Protein AF-A0A9D6TQ43-F1 (afdb_monomer_lite)

Foldseek 3Di:
DVVVVVVVVVVVVVVVVVVVVPFFDWDWDDDDQWIDTDRDRDDDDDDPDDDPVVVSVVVVVQVVQQVVVFPADKDKDKFAFQDKDWDWDADPVRDIDIWIKTATDDDPVVVVQDPRIDTHGPVQSVLRDHRFIKIWIWTCTPVSRIDTPDIHGDD

pLDDT: mean 75.85, std 21.31, range [33.12, 97.69]

Secondary structure (DSSP, 8-state):
-HHHHHHHHHHHHHHHHHHHTT----EEEEETTEEEEE------S----SSSHHHHHHHHHHHHHHHHT--SPPEEE--EEEEEEEEEEE-TTS-EEEEEEEEEE--HHHHTTS-SEEEE-HHHHHH--TTSBEEEEEE--TTS--EEEEEEE--

Sequence (155 aa):
MWVILRLLTAAIVGIVKFLWRRTAIEKRESSGDITWVYSQARHKNRVIATTFGVPLSSIVVVSDV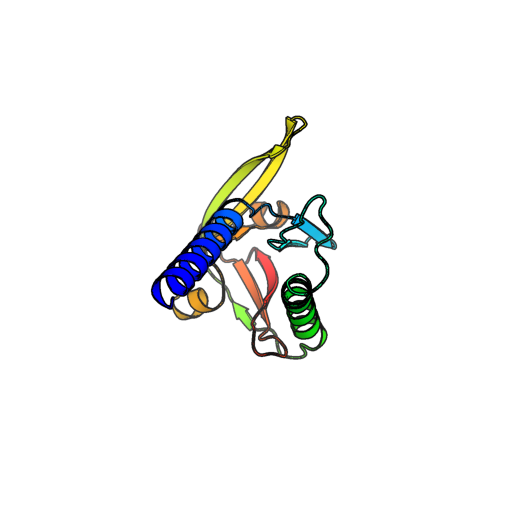NIALDRSAPEVLQPAVQDKYTTVTRGRRGRKRTHYHVHLKLTPAEADRIPAVIEVSSGIYAGAAKGGRMSVTLRPGALGIPWVEDIRPGE

Structure (mmCIF, N/CA/C/O backbone):
data_AF-A0A9D6TQ43-F1
#
_entry.id   AF-A0A9D6TQ43-F1
#
loop_
_atom_site.group_PDB
_atom_site.id
_atom_site.type_symbol
_atom_site.label_atom_id
_atom_site.label_alt_id
_atom_site.label_comp_id
_atom_site.label_asym_id
_atom_site.label_entity_id
_atom_site.label_seq_id
_atom_site.pdbx_PDB_ins_code
_atom_site.Cartn_x
_atom_site.Cartn_y
_atom_site.Cartn_z
_atom_site.occupancy
_atom_site.B_iso_or_equiv
_atom_site.auth_seq_id
_atom_site.auth_comp_id
_atom_site.auth_asym_id
_atom_site.auth_atom_id
_atom_site.pdbx_PDB_model_num
ATOM 1 N N . MET A 1 1 ? 22.736 44.946 1.821 1.00 54.56 1 MET A N 1
ATOM 2 C CA . MET A 1 1 ? 21.589 44.509 0.986 1.00 54.56 1 MET A CA 1
ATOM 3 C C . MET A 1 1 ? 21.464 42.984 0.881 1.00 54.56 1 MET A C 1
ATOM 5 O O . MET A 1 1 ? 20.378 42.457 1.068 1.00 54.56 1 MET A O 1
ATOM 9 N N . TRP A 1 2 ? 22.562 42.252 0.671 1.00 62.28 2 TRP A N 1
ATOM 10 C CA . TRP A 1 2 ? 22.541 40.794 0.462 1.00 62.28 2 TRP A CA 1
ATOM 11 C C . TRP A 1 2 ? 22.125 39.946 1.686 1.00 62.28 2 TRP A C 1
ATOM 13 O O . TRP A 1 2 ? 21.512 38.891 1.543 1.00 62.28 2 TRP A O 1
ATOM 23 N N . VAL A 1 3 ? 22.387 40.436 2.902 1.00 75.88 3 VAL A N 1
ATOM 24 C CA . VAL A 1 3 ? 21.999 39.760 4.157 1.00 75.88 3 VAL A CA 1
ATOM 25 C C . VAL A 1 3 ? 20.476 39.743 4.352 1.00 75.88 3 VAL A C 1
ATOM 27 O O . VAL A 1 3 ? 19.917 38.726 4.756 1.00 75.88 3 VAL A O 1
ATOM 30 N N . ILE A 1 4 ? 19.792 40.833 3.990 1.00 76.31 4 ILE A N 1
ATOM 31 C CA . ILE A 1 4 ? 18.327 40.950 4.094 1.00 76.31 4 ILE A CA 1
ATOM 32 C C . ILE A 1 4 ? 17.648 39.976 3.125 1.00 76.31 4 ILE A C 1
ATOM 34 O O . ILE A 1 4 ? 16.673 39.322 3.489 1.00 76.31 4 ILE A O 1
ATOM 38 N N . LEU A 1 5 ? 18.212 39.812 1.923 1.00 72.38 5 LEU A N 1
ATOM 39 C CA . LEU A 1 5 ? 17.709 38.862 0.934 1.00 72.38 5 LEU A CA 1
ATOM 40 C C . LEU A 1 5 ? 17.761 37.424 1.468 1.00 72.38 5 LEU A C 1
ATOM 42 O O . LEU A 1 5 ? 16.761 36.723 1.400 1.00 72.38 5 LEU A O 1
ATOM 46 N N . ARG A 1 6 ? 18.880 37.006 2.079 1.00 72.75 6 ARG A N 1
ATOM 47 C CA . ARG A 1 6 ? 19.023 35.654 2.654 1.00 72.75 6 ARG A CA 1
ATOM 48 C C . ARG A 1 6 ? 18.065 35.387 3.810 1.00 72.75 6 ARG A C 1
ATOM 50 O O . ARG A 1 6 ? 17.527 34.285 3.909 1.00 72.75 6 ARG A O 1
ATOM 57 N N . LEU A 1 7 ? 17.837 36.385 4.662 1.00 73.62 7 LEU A N 1
ATOM 58 C CA . LEU A 1 7 ? 16.877 36.280 5.761 1.00 73.62 7 LEU A CA 1
ATOM 59 C C . LEU A 1 7 ? 15.442 36.137 5.247 1.00 73.62 7 LEU A C 1
ATOM 61 O O . LEU A 1 7 ? 14.697 35.304 5.759 1.00 73.62 7 LEU A O 1
ATOM 65 N N . LEU A 1 8 ? 15.079 36.869 4.190 1.00 71.88 8 LEU A N 1
ATOM 66 C CA . LEU A 1 8 ? 13.782 36.715 3.531 1.00 71.88 8 LEU A CA 1
ATOM 67 C C . LEU A 1 8 ? 13.623 35.325 2.908 1.00 71.88 8 LEU A C 1
ATOM 69 O O . LEU A 1 8 ? 12.591 34.690 3.115 1.00 71.88 8 LEU A O 1
ATOM 73 N N . THR A 1 9 ? 14.641 34.801 2.220 1.00 75.50 9 THR A N 1
ATOM 74 C CA . THR A 1 9 ? 14.573 33.449 1.643 1.00 75.50 9 THR A CA 1
ATOM 75 C C . THR A 1 9 ? 14.424 32.384 2.727 1.00 75.50 9 THR A C 1
ATOM 77 O O . THR A 1 9 ? 13.583 31.495 2.603 1.00 75.50 9 THR A O 1
ATOM 80 N N . ALA A 1 10 ? 15.187 32.487 3.819 1.00 72.62 10 ALA A N 1
ATOM 81 C CA . ALA A 1 10 ? 15.101 31.555 4.941 1.00 72.62 10 ALA A CA 1
ATOM 82 C C . ALA A 1 10 ? 13.732 31.615 5.639 1.00 72.62 10 ALA A C 1
ATOM 84 O O . ALA A 1 10 ? 13.164 30.572 5.964 1.00 72.62 10 ALA A O 1
ATOM 85 N N . ALA A 1 11 ? 13.167 32.815 5.811 1.00 70.75 11 ALA A N 1
ATOM 86 C CA . ALA A 1 11 ? 11.833 32.998 6.373 1.00 70.75 11 ALA A CA 1
ATOM 87 C C . ALA A 1 11 ? 10.747 32.397 5.468 1.00 70.75 11 ALA A C 1
ATOM 89 O O . ALA A 1 11 ? 9.870 31.689 5.958 1.00 70.75 11 ALA A O 1
ATOM 90 N N . ILE A 1 12 ? 10.837 32.597 4.148 1.00 74.75 12 ILE A N 1
ATOM 91 C CA . ILE A 1 12 ? 9.908 32.005 3.175 1.00 74.75 12 ILE A CA 1
ATOM 92 C C . ILE A 1 12 ? 9.990 30.477 3.220 1.00 74.75 12 ILE A C 1
ATOM 94 O O . ILE A 1 12 ? 8.961 29.819 3.350 1.00 74.75 12 ILE A O 1
ATOM 98 N N . VAL A 1 13 ? 11.195 29.899 3.190 1.00 74.38 13 VAL A N 1
ATOM 99 C CA . VAL A 1 13 ? 11.387 28.441 3.278 1.00 74.38 13 VAL A CA 1
ATOM 100 C C . VAL A 1 13 ? 10.856 27.896 4.607 1.00 74.38 13 VAL A C 1
ATOM 102 O O . VAL A 1 13 ? 10.183 26.865 4.625 1.00 74.38 13 VAL A O 1
ATOM 105 N N . GLY A 1 14 ? 11.096 28.603 5.714 1.00 71.50 14 GLY A N 1
ATOM 106 C CA . GLY A 1 14 ? 10.578 28.251 7.035 1.00 71.50 14 GLY A CA 1
ATOM 107 C C . GLY A 1 14 ? 9.051 28.256 7.090 1.00 71.50 14 GLY A C 1
ATOM 108 O O . GLY A 1 14 ? 8.454 27.292 7.567 1.00 71.50 14 GLY A O 1
ATOM 109 N N . ILE A 1 15 ? 8.410 29.291 6.540 1.00 68.69 15 ILE A N 1
ATOM 110 C CA . ILE A 1 15 ? 6.947 29.415 6.473 1.00 68.69 15 ILE A CA 1
ATOM 111 C C . ILE A 1 15 ? 6.353 28.336 5.562 1.00 68.69 15 ILE A C 1
ATOM 113 O O . ILE A 1 15 ? 5.384 27.684 5.945 1.00 68.69 15 ILE A O 1
ATOM 117 N N . VAL A 1 16 ? 6.953 28.083 4.395 1.00 63.72 16 VAL A N 1
ATOM 118 C CA . VAL A 1 16 ? 6.519 27.023 3.471 1.00 63.72 16 VAL A CA 1
ATOM 119 C C . VAL A 1 16 ? 6.600 25.657 4.148 1.00 63.72 16 VAL A C 1
ATOM 121 O O . VAL A 1 16 ? 5.621 24.913 4.143 1.00 63.72 16 VAL A O 1
ATOM 124 N N . LYS A 1 17 ? 7.721 25.350 4.811 1.00 60.91 17 LYS A N 1
ATOM 125 C CA . LYS A 1 17 ? 7.911 24.088 5.537 1.00 60.91 17 LYS A CA 1
ATOM 126 C C . LYS A 1 17 ? 6.946 23.962 6.720 1.00 60.91 17 LYS A C 1
ATOM 128 O O . LYS A 1 17 ? 6.414 22.881 6.960 1.00 60.91 17 LYS A O 1
ATOM 133 N N . PHE A 1 18 ? 6.673 25.058 7.428 1.00 58.28 18 PHE A N 1
ATOM 134 C CA . PHE A 1 18 ? 5.711 25.109 8.532 1.00 58.28 18 PHE A CA 1
ATOM 135 C C . PHE A 1 18 ? 4.265 24.877 8.063 1.00 58.28 18 PHE A C 1
ATOM 137 O O . PHE A 1 18 ? 3.518 24.141 8.709 1.00 58.28 18 PHE A O 1
ATOM 144 N N . LEU A 1 19 ? 3.882 25.440 6.913 1.00 53.75 19 LEU A N 1
ATOM 145 C CA . LEU A 1 19 ? 2.561 25.246 6.307 1.00 53.75 19 LEU A CA 1
ATOM 146 C C . LEU A 1 19 ? 2.392 23.836 5.717 1.00 53.75 19 LEU A C 1
ATOM 148 O O . LEU A 1 19 ? 1.332 23.228 5.884 1.00 53.75 19 LEU A O 1
ATOM 152 N N . TRP A 1 20 ? 3.446 23.276 5.116 1.00 50.84 20 TRP A N 1
ATOM 153 C CA . TRP A 1 20 ? 3.488 21.874 4.680 1.00 50.84 20 TRP A CA 1
ATOM 154 C C . TRP A 1 20 ? 3.318 20.905 5.854 1.00 50.84 20 TRP A C 1
ATOM 156 O O . TRP A 1 20 ? 2.555 19.946 5.763 1.00 50.84 20 TRP A O 1
ATOM 166 N N . ARG A 1 21 ? 3.944 21.189 7.004 1.00 49.59 21 ARG A N 1
ATOM 167 C CA . ARG A 1 21 ? 3.844 20.334 8.200 1.00 49.59 21 ARG A CA 1
ATOM 168 C C . ARG A 1 21 ? 2.437 20.288 8.813 1.00 49.59 21 ARG A C 1
ATOM 170 O O . ARG A 1 21 ? 2.167 19.400 9.613 1.00 49.59 21 ARG A O 1
ATOM 177 N N . ARG A 1 22 ? 1.547 21.231 8.470 1.00 44.69 22 ARG A N 1
ATOM 178 C CA . ARG A 1 22 ? 0.189 21.343 9.037 1.00 44.69 22 ARG A CA 1
ATOM 179 C C . ARG A 1 22 ? -0.952 20.863 8.130 1.00 44.69 22 ARG A C 1
ATOM 181 O O . ARG A 1 22 ? -2.099 20.934 8.567 1.00 44.69 22 ARG A O 1
ATOM 188 N N . THR A 1 23 ? -0.698 20.406 6.900 1.00 41.69 23 THR A N 1
ATOM 189 C CA . THR A 1 23 ? -1.769 20.267 5.882 1.00 41.69 23 THR A CA 1
ATOM 190 C C . THR A 1 23 ? -1.956 18.884 5.251 1.00 41.69 23 THR A C 1
ATOM 192 O O . THR A 1 23 ? -2.748 18.756 4.318 1.00 41.69 23 THR A O 1
ATOM 195 N N . ALA A 1 24 ? -1.349 17.825 5.788 1.00 33.12 24 ALA A N 1
ATOM 196 C CA . ALA A 1 24 ? -1.671 16.463 5.361 1.00 33.12 24 ALA A CA 1
ATOM 197 C C . ALA A 1 24 ? -3.038 16.026 5.927 1.00 33.12 24 ALA A C 1
ATOM 199 O O . ALA A 1 24 ? -3.157 15.700 7.107 1.00 33.12 24 ALA A O 1
ATOM 200 N N . ILE A 1 25 ? -4.088 16.048 5.100 1.00 45.47 25 ILE A N 1
ATOM 201 C CA . ILE A 1 25 ? -5.339 15.323 5.365 1.00 45.47 25 ILE A CA 1
ATOM 202 C C . ILE A 1 25 ? -5.696 14.521 4.113 1.00 45.47 25 ILE A C 1
ATOM 204 O O . ILE A 1 25 ? -5.884 15.085 3.037 1.00 45.47 25 ILE A O 1
ATOM 208 N N . GLU A 1 26 ? -5.797 13.208 4.295 1.00 37.75 26 GLU A N 1
ATOM 209 C CA . GLU A 1 26 ? -6.038 12.180 3.280 1.00 37.75 26 GLU A CA 1
ATOM 210 C C . GLU A 1 26 ? -7.405 12.325 2.593 1.00 37.75 26 GLU A C 1
ATOM 212 O O . GLU A 1 26 ? -8.446 12.503 3.243 1.00 37.75 26 GLU A O 1
ATOM 217 N N . LYS A 1 27 ? -7.422 12.190 1.261 1.00 35.03 27 LYS A N 1
ATOM 218 C CA . LYS A 1 27 ? -8.650 12.000 0.484 1.00 35.03 27 LYS A CA 1
ATOM 219 C C . LYS A 1 27 ? -8.583 10.664 -0.255 1.00 35.03 27 LYS A C 1
ATOM 221 O O . LYS A 1 27 ? -7.590 10.342 -0.890 1.00 35.03 27 LYS A O 1
ATOM 226 N N . ARG A 1 28 ? -9.677 9.911 -0.137 1.00 39.66 28 ARG A N 1
ATOM 227 C CA . ARG A 1 28 ? -9.875 8.554 -0.658 1.00 39.66 28 ARG A CA 1
ATOM 228 C C . ARG A 1 28 ? -10.775 8.638 -1.886 1.00 39.66 28 ARG A C 1
ATOM 230 O O . ARG A 1 28 ? -11.884 9.165 -1.760 1.00 39.66 28 ARG A O 1
ATOM 237 N N . GLU A 1 29 ? -10.323 8.120 -3.019 1.00 39.12 29 GLU A N 1
ATOM 238 C CA . GLU A 1 29 ? -11.196 7.764 -4.140 1.00 39.12 29 GLU A CA 1
ATOM 239 C C . GLU A 1 29 ? -11.324 6.238 -4.168 1.00 39.12 29 GLU A C 1
ATOM 241 O O . GLU A 1 29 ? -10.344 5.505 -4.031 1.00 39.12 29 GLU A O 1
ATOM 246 N N . SER A 1 30 ? -12.569 5.770 -4.216 1.00 36.97 30 SER A N 1
ATOM 247 C CA . SER A 1 30 ? -12.937 4.357 -4.190 1.00 36.97 30 SER A CA 1
ATOM 248 C C . SER A 1 30 ? -13.514 4.035 -5.556 1.00 36.97 30 SER A C 1
ATOM 250 O O . SER A 1 30 ? -14.576 4.544 -5.910 1.00 36.97 30 SER A O 1
ATOM 252 N N . SER A 1 31 ? -12.779 3.227 -6.313 1.00 34.38 31 SER A N 1
ATOM 253 C CA . SER A 1 31 ? -13.265 2.586 -7.529 1.00 34.38 31 SER A CA 1
ATOM 254 C C . SER A 1 31 ? -13.346 1.092 -7.220 1.00 34.38 31 SER A C 1
ATOM 256 O O . SER A 1 31 ? -12.322 0.420 -7.126 1.00 34.38 31 SER A O 1
ATOM 258 N N . GLY A 1 32 ? -14.554 0.597 -6.938 1.00 56.34 32 GLY A N 1
ATOM 259 C CA . GLY A 1 32 ? -14.782 -0.793 -6.518 1.00 56.34 32 GLY A CA 1
ATOM 260 C C . GLY A 1 32 ? -14.191 -1.147 -5.142 1.00 56.34 32 GLY A C 1
ATOM 261 O O . GLY A 1 32 ? -14.204 -0.326 -4.223 1.00 56.34 32 GLY A O 1
ATOM 262 N N . ASP A 1 33 ? -13.678 -2.377 -5.014 1.00 37.34 33 ASP A N 1
ATOM 263 C CA . ASP A 1 33 ? -13.115 -2.968 -3.780 1.00 37.34 33 ASP A CA 1
ATOM 264 C C . ASP A 1 33 ? -11.724 -2.433 -3.378 1.00 37.34 33 ASP A C 1
ATOM 266 O O . ASP A 1 33 ? -11.186 -2.791 -2.324 1.00 37.34 33 ASP A O 1
ATOM 270 N N . ILE A 1 34 ? -11.143 -1.544 -4.188 1.00 41.81 34 ILE A N 1
ATOM 271 C CA . ILE A 1 34 ? -9.818 -0.963 -3.967 1.00 41.81 34 ILE A CA 1
ATOM 272 C C . ILE A 1 34 ? -9.985 0.499 -3.542 1.00 41.81 34 ILE A C 1
ATOM 274 O O . ILE A 1 34 ? -10.605 1.321 -4.222 1.00 41.81 34 ILE A O 1
ATOM 278 N N . THR A 1 35 ? -9.434 0.838 -2.376 1.00 38.97 35 THR A N 1
ATOM 279 C CA . THR A 1 35 ? -9.418 2.210 -1.860 1.00 38.97 35 THR A CA 1
ATOM 280 C C . THR A 1 35 ? -8.015 2.774 -1.913 1.00 38.97 35 THR A C 1
ATOM 282 O O . THR A 1 35 ? -7.182 2.423 -1.081 1.00 38.97 35 THR A O 1
ATOM 285 N N . TRP A 1 36 ? -7.786 3.685 -2.854 1.00 37.88 36 TRP A N 1
ATOM 286 C CA . TRP A 1 36 ? -6.546 4.439 -2.954 1.00 37.88 36 TRP A CA 1
ATOM 287 C C . TRP A 1 36 ? -6.540 5.570 -1.927 1.00 37.88 36 TRP A C 1
ATOM 289 O O . TRP A 1 36 ? -7.488 6.359 -1.840 1.00 37.88 36 TRP A O 1
ATOM 299 N N . VAL A 1 37 ? -5.470 5.659 -1.140 1.00 41.06 37 VAL A N 1
ATOM 300 C CA . VAL A 1 37 ? -5.215 6.788 -0.240 1.00 41.06 37 VAL A CA 1
ATOM 301 C C . VAL A 1 37 ? -4.128 7.641 -0.878 1.00 41.06 37 VAL A C 1
ATOM 303 O O . VAL A 1 37 ? -2.941 7.398 -0.692 1.00 41.06 37 VAL A O 1
ATOM 306 N N . TYR A 1 38 ? -4.536 8.653 -1.641 1.00 43.84 38 TYR A N 1
ATOM 307 C CA . TYR A 1 38 ? -3.619 9.694 -2.093 1.00 43.84 38 TYR A CA 1
ATOM 308 C C . TYR A 1 38 ? -3.660 10.869 -1.106 1.00 43.84 38 TYR A C 1
ATOM 310 O O . TYR A 1 38 ? -4.713 11.411 -0.752 1.00 43.84 38 TYR A O 1
ATOM 318 N N . SER A 1 39 ? -2.483 11.301 -0.661 1.00 34.31 39 SER A N 1
A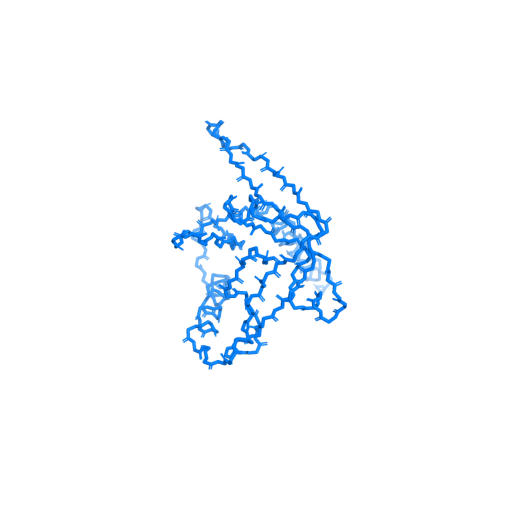TOM 319 C CA . SER A 1 39 ? -2.296 12.536 0.100 1.00 34.31 39 SER A CA 1
ATOM 320 C C . SER A 1 39 ? -2.466 13.741 -0.842 1.00 34.31 39 SER A C 1
ATOM 322 O O . SER A 1 39 ? -1.492 14.241 -1.403 1.00 34.31 39 SER A O 1
ATOM 324 N N . GLN A 1 40 ? -3.700 14.217 -1.043 1.00 42.28 40 GLN A N 1
ATOM 325 C CA . GLN A 1 40 ? -3.969 15.445 -1.804 1.00 42.28 40 GLN A CA 1
ATOM 326 C C . GLN A 1 40 ? -4.283 16.641 -0.892 1.00 42.28 40 GLN A C 1
ATOM 328 O O . GLN A 1 40 ? -5.324 16.700 -0.232 1.00 42.28 40 GLN A O 1
ATOM 333 N N . ALA A 1 41 ? -3.419 17.658 -0.929 1.00 35.31 41 ALA A N 1
ATOM 334 C CA . ALA A 1 41 ? -3.639 18.943 -0.276 1.00 35.31 41 ALA A CA 1
ATOM 335 C C . ALA A 1 41 ? -4.735 19.747 -1.004 1.00 35.31 41 ALA A C 1
ATOM 337 O O . ALA A 1 41 ? -4.471 20.447 -1.981 1.00 35.31 41 ALA A O 1
ATOM 338 N N . ARG A 1 42 ? -5.990 19.691 -0.532 1.00 38.59 42 ARG A N 1
ATOM 339 C CA . ARG A 1 42 ? -7.026 20.635 -0.991 1.00 38.59 42 ARG A CA 1
ATOM 340 C C . ARG A 1 42 ? -7.014 21.908 -0.150 1.00 38.59 42 ARG A C 1
ATOM 342 O O . ARG A 1 42 ? -7.517 21.939 0.973 1.00 38.59 42 ARG A O 1
ATOM 349 N N . HIS A 1 43 ? -6.519 22.984 -0.754 1.00 39.16 43 HIS A N 1
ATOM 350 C CA . HIS A 1 43 ? -6.711 24.3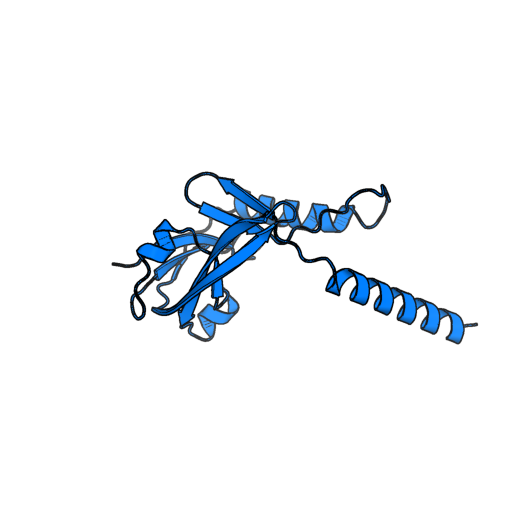52 -0.288 1.00 39.16 43 HIS A CA 1
ATOM 351 C C . HIS A 1 43 ? -8.209 24.693 -0.248 1.00 39.16 43 HIS A C 1
ATOM 353 O O . HIS A 1 43 ? -8.877 24.775 -1.278 1.00 39.16 43 HIS A O 1
ATOM 359 N N . LYS A 1 44 ? -8.753 24.907 0.955 1.00 40.59 44 LYS A N 1
ATOM 360 C CA . LYS A 1 44 ? -10.055 25.556 1.132 1.00 40.59 44 LYS A CA 1
ATOM 361 C C . LYS A 1 44 ? -9.850 27.065 0.985 1.00 40.59 44 LYS A C 1
ATOM 363 O O . LYS A 1 44 ? -9.281 27.697 1.865 1.00 40.59 44 LYS A O 1
ATOM 368 N N . ASN A 1 45 ? -10.341 27.597 -0.129 1.00 40.25 45 ASN A N 1
ATOM 369 C CA . ASN A 1 45 ? -10.626 29.009 -0.382 1.00 40.25 45 ASN A CA 1
ATOM 370 C C . ASN A 1 45 ? -9.443 29.982 -0.255 1.00 40.25 45 ASN A C 1
ATOM 372 O O . ASN A 1 45 ? -9.380 30.793 0.664 1.00 40.25 45 ASN A O 1
ATOM 376 N N . ARG A 1 46 ? -8.568 29.975 -1.263 1.00 40.09 46 ARG A N 1
ATOM 377 C CA . ARG A 1 46 ? -8.001 31.205 -1.838 1.00 40.09 46 ARG A CA 1
ATOM 378 C C . ARG A 1 46 ? -7.430 30.876 -3.212 1.00 40.09 46 ARG A C 1
ATOM 380 O O . ARG A 1 46 ? -6.473 30.117 -3.321 1.00 40.09 46 ARG A O 1
ATOM 387 N N . VAL A 1 47 ? -8.055 31.420 -4.253 1.00 44.47 47 VAL A N 1
ATOM 388 C CA . VAL A 1 47 ? -7.491 31.450 -5.602 1.00 44.47 47 VAL A CA 1
ATOM 389 C C . VAL A 1 47 ? -6.231 32.307 -5.526 1.00 44.47 47 VAL A C 1
ATOM 391 O O . VAL A 1 47 ? -6.302 33.529 -5.499 1.00 44.47 47 VAL A O 1
ATOM 394 N N . ILE A 1 48 ? -5.083 31.646 -5.431 1.00 42.12 48 ILE A N 1
ATOM 395 C CA . ILE A 1 48 ? -3.816 32.162 -5.941 1.00 42.12 48 ILE A CA 1
ATOM 396 C C . ILE A 1 48 ? -3.492 31.264 -7.137 1.00 42.12 48 ILE A C 1
ATOM 398 O O . ILE A 1 48 ? -2.652 30.369 -7.075 1.00 42.12 48 ILE A O 1
ATOM 402 N N . ALA A 1 49 ? -4.217 31.482 -8.237 1.00 49.84 49 ALA A N 1
ATOM 403 C CA . ALA A 1 49 ? -3.582 31.377 -9.545 1.00 49.84 49 ALA A CA 1
ATOM 404 C C . ALA A 1 49 ? -2.385 32.350 -9.470 1.00 49.84 49 ALA A C 1
ATOM 406 O O . ALA A 1 49 ? -2.536 33.470 -8.993 1.00 49.84 49 ALA A O 1
ATOM 407 N N . THR A 1 50 ? -1.136 32.006 -9.785 1.00 47.59 50 THR A N 1
ATOM 408 C CA . THR A 1 50 ? -0.736 31.660 -11.153 1.00 47.59 50 THR A CA 1
ATOM 409 C C . THR A 1 50 ? 0.685 31.052 -11.210 1.00 47.59 50 THR A C 1
ATOM 411 O O . THR A 1 50 ? 1.375 31.204 -12.209 1.00 47.59 50 THR A O 1
ATOM 414 N N . THR A 1 51 ? 1.197 30.386 -10.161 1.00 49.78 51 THR A N 1
ATOM 415 C CA . THR A 1 51 ? 2.582 29.832 -10.234 1.00 49.78 51 THR A CA 1
ATOM 416 C C . THR A 1 51 ? 2.800 28.518 -9.478 1.00 49.78 51 THR A C 1
ATOM 418 O O . THR A 1 51 ? 3.522 27.656 -9.962 1.00 49.78 51 THR A O 1
ATOM 421 N N . PHE A 1 52 ? 2.124 28.292 -8.345 1.00 43.75 52 PHE A N 1
ATOM 422 C CA . PHE A 1 52 ? 2.300 27.069 -7.536 1.00 43.75 52 PHE A CA 1
ATOM 423 C C . PHE A 1 52 ? 1.203 26.006 -7.714 1.00 43.75 52 PHE A C 1
ATOM 425 O O . PHE A 1 52 ? 1.353 24.891 -7.223 1.00 43.75 52 PHE A O 1
ATOM 432 N N . GLY A 1 53 ? 0.114 26.314 -8.429 1.00 43.09 53 GLY A N 1
ATOM 433 C CA . GLY A 1 53 ? -0.931 25.328 -8.743 1.00 43.09 53 GLY A CA 1
ATOM 434 C C . GLY A 1 53 ? -0.491 24.305 -9.794 1.00 43.09 53 GLY A C 1
ATOM 435 O O . GLY A 1 53 ? -0.834 23.132 -9.688 1.00 43.09 53 GLY A O 1
ATOM 436 N N . VAL A 1 54 ? 0.333 24.747 -10.750 1.00 50.94 54 VAL A N 1
ATOM 437 C CA . VAL A 1 54 ? 0.847 23.927 -11.855 1.00 50.94 54 VAL A CA 1
ATOM 438 C C . VAL A 1 54 ? 1.619 22.696 -11.359 1.00 50.94 54 VAL A C 1
ATOM 440 O O . VAL A 1 54 ? 1.214 21.599 -11.730 1.00 50.94 54 VAL A O 1
ATOM 443 N N . PRO A 1 55 ? 2.636 22.794 -10.473 1.00 53.09 55 PRO A N 1
ATOM 444 C CA . PRO A 1 55 ? 3.413 21.617 -10.072 1.00 53.09 55 PRO A CA 1
ATOM 445 C C . PRO A 1 55 ? 2.593 20.546 -9.337 1.00 53.09 55 PRO A C 1
ATOM 447 O O . PRO A 1 55 ? 2.873 19.360 -9.490 1.00 53.09 55 PRO A O 1
ATOM 450 N N . LEU A 1 56 ? 1.559 20.925 -8.577 1.00 49.31 56 LEU A N 1
ATOM 451 C CA . LEU A 1 56 ? 0.704 19.952 -7.884 1.00 49.31 56 LEU A CA 1
ATOM 452 C C . LEU A 1 56 ? -0.255 19.238 -8.840 1.00 49.31 56 LEU A C 1
ATOM 454 O O . LEU A 1 56 ? -0.447 18.031 -8.704 1.00 49.31 56 LEU A O 1
ATOM 458 N N . SER A 1 57 ? -0.819 19.944 -9.828 1.00 55.25 57 SER A N 1
ATOM 459 C CA . SER A 1 57 ? -1.541 19.271 -10.915 1.00 55.25 57 SER A CA 1
ATOM 460 C C . SER A 1 57 ? -0.612 18.373 -11.732 1.00 55.25 57 SER A C 1
ATOM 462 O O . SER A 1 57 ? -1.026 17.285 -12.119 1.00 55.25 57 SER A O 1
ATOM 464 N N . SER A 1 58 ? 0.651 18.768 -11.928 1.00 58.50 58 SER A N 1
ATOM 465 C CA . SER A 1 58 ? 1.616 17.971 -12.686 1.00 58.50 58 SER A CA 1
ATOM 466 C C . SER A 1 58 ? 1.881 16.608 -12.052 1.00 58.50 58 SER A C 1
ATOM 468 O O . SER A 1 58 ? 1.959 15.636 -12.784 1.00 58.50 58 SER A O 1
ATOM 470 N N . ILE A 1 59 ? 1.985 16.495 -10.721 1.00 61.41 59 ILE A N 1
ATOM 471 C CA . ILE A 1 59 ? 2.265 15.201 -10.064 1.00 61.41 59 ILE A CA 1
ATOM 472 C C . ILE A 1 59 ? 1.130 14.196 -10.295 1.00 61.41 59 ILE A C 1
ATOM 474 O O . ILE A 1 59 ? 1.393 13.031 -10.583 1.00 61.41 59 ILE A O 1
ATOM 478 N N . VAL A 1 60 ? -0.125 14.646 -10.203 1.00 66.31 60 VAL A N 1
ATOM 479 C CA . VAL A 1 60 ? -1.296 13.788 -10.450 1.00 66.31 60 VAL A CA 1
ATOM 480 C C . VAL A 1 60 ? -1.319 13.350 -11.909 1.00 66.31 60 VAL A C 1
ATOM 482 O O . VAL A 1 60 ? -1.406 12.163 -12.185 1.00 66.31 60 VAL A O 1
ATOM 485 N N . VAL A 1 61 ? -1.116 14.292 -12.8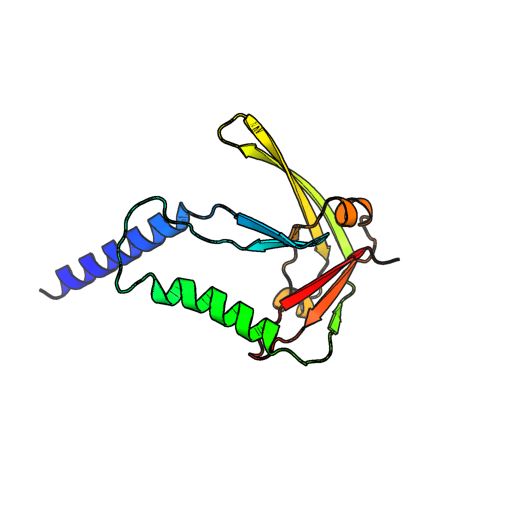34 1.00 73.88 61 VAL A N 1
ATOM 486 C CA . VAL A 1 61 ? -1.057 13.992 -14.269 1.00 73.88 61 VAL A CA 1
ATOM 487 C C . VAL A 1 61 ? 0.094 13.038 -14.592 1.00 73.88 61 VAL A C 1
ATOM 489 O O . VAL A 1 61 ? -0.084 12.129 -15.389 1.00 73.88 61 VAL A O 1
ATOM 492 N N . VAL A 1 62 ? 1.262 13.192 -13.963 1.00 75.56 62 VAL A N 1
ATOM 493 C CA . VAL A 1 62 ? 2.406 12.289 -14.155 1.00 75.56 62 VAL A CA 1
ATOM 494 C C . VAL A 1 62 ? 2.087 10.888 -13.645 1.00 75.56 62 VAL A C 1
ATOM 496 O O . VAL A 1 62 ? 2.404 9.930 -14.339 1.00 75.56 62 VAL A O 1
ATOM 499 N N . SER A 1 63 ? 1.437 10.750 -12.485 1.00 74.50 63 SER A N 1
ATOM 500 C CA . SER A 1 63 ? 0.996 9.445 -11.977 1.00 74.50 63 SER A CA 1
ATOM 501 C C . SER A 1 63 ? -0.029 8.799 -12.909 1.00 74.50 63 SER A C 1
ATOM 503 O O . SER A 1 63 ? 0.110 7.629 -13.252 1.00 74.50 63 SER A O 1
ATOM 505 N N . ASP A 1 64 ? -1.022 9.561 -13.363 1.00 79.06 64 ASP A N 1
ATOM 506 C CA . ASP A 1 64 ? -2.073 9.057 -14.248 1.00 79.06 64 ASP A CA 1
ATOM 507 C C . ASP A 1 64 ? -1.503 8.648 -15.607 1.00 79.06 64 ASP A C 1
ATOM 509 O O . ASP A 1 64 ? -1.834 7.584 -16.118 1.00 79.06 64 ASP A O 1
ATOM 513 N N . VAL A 1 65 ? -0.597 9.447 -16.177 1.00 80.50 65 VAL A N 1
ATOM 514 C CA . VAL A 1 65 ? 0.112 9.118 -17.422 1.00 80.50 65 VAL A CA 1
ATOM 515 C C . VAL A 1 65 ? 1.013 7.901 -17.226 1.00 80.50 65 VAL A C 1
ATOM 517 O O . VAL A 1 65 ? 1.035 7.022 -18.085 1.00 80.50 65 VAL A O 1
ATOM 520 N N . ASN A 1 66 ? 1.728 7.825 -16.099 1.00 83.62 66 ASN A N 1
ATOM 521 C CA . ASN A 1 66 ? 2.584 6.691 -15.764 1.00 83.62 66 ASN A CA 1
ATOM 522 C C . ASN A 1 66 ? 1.790 5.385 -15.733 1.00 83.62 66 ASN A C 1
ATOM 524 O O . ASN A 1 66 ? 2.265 4.403 -16.285 1.00 83.62 66 ASN A O 1
ATOM 528 N N . ILE A 1 67 ? 0.592 5.402 -15.139 1.00 83.25 67 ILE A N 1
ATOM 529 C CA . ILE A 1 67 ? -0.316 4.251 -15.053 1.00 83.25 67 ILE A CA 1
ATOM 530 C C . ILE A 1 67 ? -0.966 3.965 -16.413 1.00 83.25 67 ILE A C 1
ATOM 532 O O . ILE A 1 67 ? -0.962 2.830 -16.878 1.00 83.25 67 ILE A O 1
ATOM 536 N N . ALA A 1 68 ? -1.505 4.986 -17.083 1.00 85.25 68 ALA A N 1
ATOM 537 C CA . ALA A 1 68 ? -2.266 4.827 -18.323 1.00 85.25 68 ALA A CA 1
ATOM 538 C C . ALA A 1 68 ? -1.411 4.336 -19.500 1.00 85.25 68 ALA A C 1
ATOM 540 O O . ALA A 1 68 ? -1.915 3.650 -20.391 1.00 85.25 68 ALA A O 1
ATOM 541 N N . LEU A 1 69 ? -0.125 4.693 -19.524 1.00 90.31 69 LEU A N 1
ATOM 542 C CA . LEU A 1 69 ? 0.815 4.249 -20.554 1.00 90.31 69 LEU A CA 1
ATOM 543 C C . LEU A 1 69 ? 1.533 2.945 -20.190 1.00 90.31 69 LEU A C 1
ATOM 545 O O . LEU A 1 69 ? 2.283 2.420 -21.016 1.00 90.31 69 LEU A O 1
ATOM 549 N N . ASP A 1 70 ? 1.327 2.415 -18.984 1.00 88.31 70 ASP A N 1
ATOM 550 C CA . ASP A 1 70 ? 2.041 1.238 -18.514 1.00 88.31 70 ASP A CA 1
ATOM 551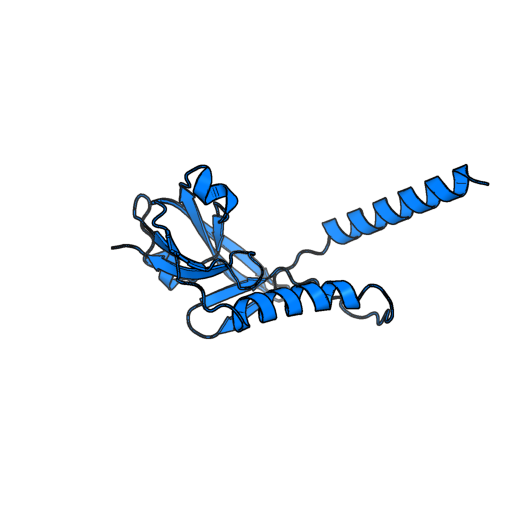 C C . ASP A 1 70 ? 1.539 -0.048 -19.184 1.00 88.31 70 ASP A C 1
ATOM 553 O O . ASP A 1 70 ? 0.434 -0.535 -18.934 1.00 88.31 70 ASP A O 1
ATOM 557 N N . ARG A 1 71 ? 2.393 -0.632 -20.028 1.00 91.75 71 ARG A N 1
ATOM 558 C CA . ARG A 1 71 ? 2.180 -1.942 -20.668 1.00 91.75 71 ARG A CA 1
ATOM 559 C C . ARG A 1 71 ? 3.185 -2.992 -20.200 1.00 91.75 71 ARG A C 1
ATOM 561 O O . ARG A 1 71 ? 3.302 -4.043 -20.827 1.00 91.75 71 ARG A O 1
ATOM 568 N N . SER A 1 72 ? 3.954 -2.683 -19.160 1.00 91.31 72 SER A N 1
ATOM 569 C CA . SER A 1 72 ? 4.966 -3.591 -18.638 1.00 91.31 72 SER A CA 1
ATOM 570 C C . SER A 1 72 ? 4.327 -4.802 -17.955 1.00 91.31 72 SER A C 1
ATOM 572 O O . SER A 1 72 ? 3.164 -4.774 -17.541 1.00 91.31 72 SER A O 1
ATOM 574 N N . ALA A 1 73 ? 5.083 -5.898 -17.893 1.00 94.06 73 ALA A N 1
ATOM 575 C CA . ALA A 1 73 ? 4.634 -7.105 -17.217 1.00 94.06 73 ALA A CA 1
ATOM 576 C C . ALA A 1 73 ? 4.562 -6.856 -15.698 1.00 94.06 73 ALA A C 1
ATOM 578 O O . ALA A 1 73 ? 5.506 -6.285 -15.143 1.00 94.06 73 ALA A O 1
ATOM 579 N N . PRO A 1 74 ? 3.478 -7.282 -15.024 1.00 94.06 74 PRO A N 1
ATOM 580 C CA . PRO A 1 74 ? 3.363 -7.138 -13.583 1.00 94.06 74 PRO A CA 1
ATOM 581 C C . PRO A 1 74 ? 4.351 -8.057 -12.856 1.00 94.06 74 PRO A C 1
ATOM 583 O O . PRO A 1 74 ? 4.552 -9.213 -13.232 1.00 94.06 74 PRO A O 1
ATOM 586 N N . GLU A 1 75 ? 4.938 -7.541 -11.784 1.00 93.44 75 GLU A N 1
ATOM 587 C CA . GLU A 1 75 ? 5.783 -8.271 -10.846 1.00 93.44 75 GLU A CA 1
ATOM 588 C C . GLU A 1 75 ? 4.961 -8.588 -9.595 1.00 93.44 75 GLU A C 1
ATOM 590 O O . GLU A 1 75 ? 4.365 -7.700 -8.990 1.00 93.44 75 GLU A O 1
ATOM 595 N N . VAL A 1 76 ? 4.918 -9.856 -9.188 1.00 94.94 76 VAL A N 1
ATOM 596 C CA . VAL A 1 76 ? 4.179 -10.272 -7.992 1.00 94.94 76 VAL A CA 1
ATOM 597 C C . VAL A 1 76 ? 5.155 -10.486 -6.846 1.00 94.94 76 VAL A C 1
ATOM 599 O O . VAL A 1 76 ? 5.982 -11.395 -6.886 1.00 94.94 76 VAL A O 1
ATOM 602 N N . LEU A 1 77 ? 5.027 -9.670 -5.803 1.00 94.06 77 LEU A N 1
ATOM 603 C CA . LEU A 1 77 ? 5.729 -9.847 -4.539 1.00 94.06 77 LEU A CA 1
ATOM 604 C C . LEU A 1 77 ? 4.847 -10.605 -3.549 1.00 94.06 77 LEU A C 1
ATOM 606 O O . LEU A 1 77 ? 3.625 -10.444 -3.539 1.00 94.06 77 LEU A O 1
ATOM 610 N N . GLN A 1 78 ? 5.473 -11.404 -2.684 1.00 96.19 78 GLN A N 1
ATOM 611 C CA . GLN A 1 78 ? 4.771 -12.174 -1.652 1.00 96.19 78 GLN A CA 1
ATOM 612 C C . GLN A 1 78 ? 5.297 -11.899 -0.235 1.00 96.19 78 GLN A C 1
ATOM 614 O O . GLN A 1 78 ? 5.753 -12.828 0.446 1.00 96.19 78 GLN A O 1
ATOM 619 N N . PRO A 1 79 ? 5.266 -10.638 0.237 1.00 96.31 79 PRO A N 1
ATOM 620 C CA . PRO A 1 79 ? 5.741 -10.312 1.571 1.00 96.31 79 PRO A CA 1
ATOM 621 C C . PRO A 1 79 ? 4.894 -10.993 2.652 1.00 96.31 79 PRO A C 1
ATOM 623 O O . PRO A 1 79 ? 3.678 -11.167 2.526 1.00 96.31 79 PRO A O 1
ATOM 626 N N . ALA A 1 80 ? 5.546 -11.356 3.755 1.00 96.94 80 ALA A N 1
ATOM 627 C CA . ALA A 1 80 ? 4.856 -11.901 4.917 1.00 96.94 80 ALA A CA 1
ATOM 628 C C . ALA A 1 80 ? 4.197 -10.777 5.727 1.00 96.94 80 ALA A C 1
ATOM 630 O O . ALA A 1 80 ? 4.769 -9.703 5.905 1.00 96.94 80 ALA A O 1
ATOM 631 N N . VAL A 1 81 ? 3.020 -11.030 6.285 1.00 97.31 81 VAL A N 1
ATOM 632 C CA . VAL A 1 81 ? 2.342 -10.103 7.191 1.00 97.31 81 VAL A CA 1
ATOM 633 C C . VAL A 1 81 ? 3.026 -10.158 8.551 1.00 97.31 81 VAL A C 1
ATOM 635 O O . VAL A 1 81 ? 2.918 -11.145 9.278 1.00 97.31 81 VAL A O 1
ATOM 638 N N . GLN A 1 82 ? 3.719 -9.089 8.925 1.00 97.50 82 GLN A N 1
ATOM 639 C CA . GLN A 1 82 ? 4.325 -8.961 10.245 1.00 97.50 82 GLN A CA 1
ATOM 640 C C . GLN A 1 82 ? 3.275 -8.670 11.315 1.00 97.50 82 GLN A C 1
ATOM 642 O O . GLN A 1 82 ? 3.311 -9.263 12.392 1.00 97.50 82 GLN A O 1
ATOM 647 N N . ASP A 1 83 ? 2.364 -7.736 11.042 1.00 97.69 83 ASP A N 1
ATOM 648 C CA . ASP A 1 83 ? 1.321 -7.336 11.981 1.00 97.69 83 ASP A CA 1
ATOM 649 C C . ASP A 1 83 ? 0.149 -6.659 11.268 1.00 97.69 83 ASP A C 1
ATOM 651 O O . ASP A 1 83 ? 0.253 -6.300 10.096 1.00 97.69 83 ASP A O 1
ATOM 655 N N . LYS A 1 84 ? -0.969 -6.453 11.966 1.00 97.12 84 LYS A N 1
ATOM 656 C CA . LYS A 1 84 ? -2.089 -5.670 11.432 1.00 97.12 84 LYS A CA 1
ATOM 657 C C . LYS A 1 84 ? -2.806 -4.914 12.542 1.00 97.12 84 LYS A C 1
ATOM 659 O O . LYS A 1 84 ? -3.020 -5.450 13.623 1.00 97.12 84 LYS A O 1
ATOM 664 N N . TYR A 1 85 ? -3.222 -3.681 12.275 1.00 97.31 85 TYR A N 1
ATOM 665 C CA . TYR A 1 85 ? -3.905 -2.838 13.257 1.00 97.31 85 TYR A CA 1
ATOM 666 C C . TYR A 1 85 ? -4.969 -1.961 12.602 1.00 97.31 85 TYR A C 1
ATOM 668 O O . TYR A 1 85 ? -4.991 -1.775 11.386 1.00 97.31 85 TYR A O 1
ATOM 676 N N . THR A 1 86 ? -5.873 -1.425 13.418 1.00 97.19 86 THR A N 1
ATOM 677 C CA . THR A 1 86 ? -6.916 -0.509 12.957 1.00 97.19 86 THR A CA 1
ATOM 678 C C . THR A 1 86 ? -6.784 0.843 13.627 1.00 97.19 86 THR A C 1
ATOM 680 O O . THR A 1 86 ? -6.635 0.911 14.847 1.00 97.19 86 THR A O 1
ATOM 683 N N . THR A 1 87 ? -6.937 1.911 12.855 1.00 96.06 87 THR A N 1
ATOM 684 C CA . THR A 1 87 ? -6.965 3.281 13.371 1.00 96.06 87 THR A CA 1
ATOM 685 C C . THR A 1 87 ? -8.373 3.838 13.225 1.00 96.06 87 THR A C 1
ATOM 687 O O . THR A 1 87 ? -8.961 3.768 12.150 1.00 96.06 87 THR A O 1
ATOM 690 N N . VAL A 1 88 ? -8.937 4.415 14.288 1.00 94.12 88 VAL A N 1
ATOM 691 C CA . VAL A 1 88 ? -10.256 5.062 14.221 1.00 94.12 88 VAL A CA 1
ATOM 692 C C . VAL A 1 88 ? -10.087 6.574 14.261 1.00 94.12 88 VAL A C 1
ATOM 694 O O . VAL A 1 88 ? -9.664 7.134 15.270 1.00 94.12 88 VAL A O 1
ATOM 697 N N . THR A 1 89 ? -10.464 7.253 13.181 1.00 92.50 89 THR A N 1
ATOM 698 C CA . THR A 1 89 ? -10.465 8.715 13.099 1.00 92.50 89 THR A CA 1
ATOM 699 C C . THR A 1 89 ? -11.879 9.260 13.307 1.00 92.50 89 THR A C 1
ATOM 701 O O . THR A 1 89 ? -12.877 8.682 12.863 1.00 92.50 89 THR A O 1
ATOM 704 N N . ARG A 1 90 ? -12.004 10.384 14.025 1.00 90.69 90 ARG A N 1
ATOM 705 C CA . ARG A 1 90 ? -13.291 11.055 14.265 1.00 90.69 90 ARG A CA 1
ATOM 706 C C . ARG A 1 90 ? -13.399 12.294 13.385 1.00 90.69 90 ARG A C 1
ATOM 708 O O . ARG A 1 90 ? -12.608 13.225 13.498 1.00 90.69 90 ARG A O 1
ATOM 715 N N . GLY A 1 91 ? -14.404 12.321 12.517 1.00 85.94 91 GLY A N 1
ATOM 716 C CA . GLY A 1 91 ? -14.712 13.485 11.694 1.00 85.94 91 GLY A CA 1
ATOM 717 C C . GLY A 1 91 ? -15.357 14.622 12.494 1.00 85.94 91 GLY A C 1
ATOM 718 O O . GLY A 1 91 ? -15.899 14.420 13.581 1.00 85.94 91 GLY A O 1
ATOM 719 N N . ARG A 1 92 ? -15.388 15.824 11.902 1.00 79.94 92 ARG A N 1
ATOM 720 C CA . ARG A 1 92 ? -15.929 17.052 12.527 1.00 79.94 92 ARG A CA 1
ATOM 721 C C . ARG A 1 92 ? -17.388 16.952 13.001 1.00 79.94 92 ARG A C 1
ATOM 723 O O . ARG A 1 92 ? -17.771 17.676 13.904 1.00 79.94 92 ARG A O 1
ATOM 730 N N . ARG A 1 93 ? -18.197 16.065 12.407 1.00 87.94 93 ARG A N 1
ATOM 731 C CA . ARG A 1 93 ? -19.603 15.808 12.793 1.00 87.94 93 ARG A CA 1
ATOM 732 C C . ARG A 1 93 ? -19.777 14.534 13.632 1.00 87.94 93 ARG A C 1
ATOM 734 O O . ARG A 1 93 ? -20.834 13.923 13.620 1.00 87.94 93 ARG A O 1
ATOM 741 N N . GLY A 1 94 ? -18.717 14.056 14.281 1.00 84.62 94 GLY A N 1
ATOM 742 C CA . GLY A 1 94 ? -18.771 12.877 15.146 1.00 84.62 94 GLY A CA 1
ATOM 743 C C . GLY A 1 94 ? -18.781 11.520 14.434 1.00 84.62 94 GLY A C 1
ATOM 744 O O . GLY A 1 94 ? -18.619 10.508 15.110 1.00 84.62 94 GLY A O 1
ATOM 745 N N . ARG A 1 95 ? -18.890 11.475 13.097 1.00 89.69 95 ARG A N 1
ATOM 746 C CA . ARG A 1 95 ? -18.767 10.232 12.319 1.00 89.69 95 ARG A CA 1
ATOM 747 C C . ARG A 1 95 ? -17.378 9.619 12.520 1.00 89.69 95 ARG A C 1
ATOM 749 O O . ARG A 1 95 ? -16.375 10.294 12.283 1.00 89.69 95 ARG A O 1
ATOM 756 N N . LYS A 1 96 ? -17.334 8.354 12.937 1.00 92.12 96 LYS A N 1
ATOM 757 C CA . LYS A 1 96 ? -16.105 7.558 13.025 1.00 92.12 96 LYS A CA 1
ATOM 758 C C . LYS A 1 96 ? -15.764 6.982 11.648 1.00 92.12 96 LYS A C 1
ATOM 760 O O . LYS A 1 96 ? -16.667 6.606 10.898 1.00 92.12 96 LYS A O 1
ATOM 765 N N . ARG A 1 97 ? -14.479 6.936 11.315 1.00 89.75 97 ARG A N 1
ATOM 766 C CA . ARG A 1 97 ? -13.927 6.202 10.173 1.00 89.75 97 ARG A CA 1
ATOM 767 C C . ARG A 1 97 ? -12.871 5.244 10.691 1.00 89.75 97 ARG A C 1
ATOM 769 O O . ARG A 1 97 ? -12.027 5.651 11.481 1.00 89.75 97 ARG A O 1
ATOM 776 N N . THR A 1 98 ? -12.944 3.998 10.252 1.00 93.00 98 THR A N 1
ATOM 777 C CA . THR A 1 98 ? -11.958 2.971 10.582 1.00 93.00 98 THR A CA 1
ATOM 778 C C . THR A 1 98 ? -11.034 2.799 9.390 1.00 93.00 98 THR A C 1
ATOM 780 O O . THR A 1 98 ? -11.502 2.631 8.266 1.00 93.00 98 THR A O 1
ATOM 783 N N . HIS A 1 99 ? -9.739 2.861 9.654 1.00 93.19 99 HIS A N 1
ATOM 784 C CA . HIS A 1 99 ? -8.662 2.609 8.714 1.00 93.19 99 HIS A CA 1
ATOM 785 C C . HIS A 1 99 ? -8.017 1.284 9.095 1.00 93.19 99 HIS A C 1
ATOM 787 O O . HIS A 1 99 ? -7.828 1.003 10.282 1.00 93.19 99 HIS A O 1
ATOM 793 N N . TYR A 1 100 ? -7.718 0.466 8.098 1.00 94.06 100 TYR A N 1
ATOM 794 C CA . TYR A 1 100 ? -7.172 -0.868 8.284 1.00 94.06 100 TYR A CA 1
ATOM 795 C C . TYR A 1 100 ? -5.754 -0.874 7.743 1.00 94.06 100 TYR A C 1
ATOM 797 O O . TYR A 1 100 ? -5.556 -0.623 6.559 1.00 94.06 100 TYR A O 1
ATOM 805 N N . HIS A 1 101 ? -4.778 -1.140 8.601 1.00 95.38 101 HIS A N 1
ATOM 806 C CA . HIS A 1 101 ? -3.369 -1.109 8.240 1.00 95.38 101 HIS A CA 1
ATOM 807 C C . HIS A 1 101 ? -2.759 -2.497 8.398 1.00 95.38 101 HIS A C 1
ATOM 809 O O . HIS A 1 101 ? -3.003 -3.187 9.393 1.00 95.38 101 HIS A O 1
ATOM 815 N N . VAL A 1 102 ? -1.943 -2.889 7.425 1.00 95.94 102 VAL A N 1
ATOM 816 C CA . VAL A 1 102 ? -1.160 -4.124 7.459 1.00 95.94 102 VAL A CA 1
ATOM 817 C C . VAL A 1 102 ? 0.317 -3.765 7.402 1.00 95.94 102 VAL A C 1
ATOM 819 O O . VAL A 1 102 ? 0.735 -2.953 6.580 1.00 95.94 102 VAL A O 1
ATOM 822 N N . HIS A 1 103 ? 1.092 -4.351 8.309 1.00 97.38 103 HIS A N 1
ATOM 823 C CA . HIS A 1 103 ? 2.536 -4.220 8.371 1.00 97.38 103 HIS A CA 1
ATOM 824 C C . HIS A 1 103 ? 3.170 -5.443 7.708 1.00 97.38 103 HIS A C 1
ATOM 826 O O . HIS A 1 103 ? 2.944 -6.578 8.129 1.00 97.38 103 HIS A O 1
ATOM 832 N N . LEU A 1 104 ? 3.936 -5.203 6.656 1.00 95.38 104 LEU A N 1
ATOM 833 C CA . LEU A 1 104 ? 4.606 -6.191 5.834 1.00 95.38 104 LEU A CA 1
ATOM 834 C C . LEU A 1 104 ? 6.051 -6.351 6.298 1.00 95.38 104 LEU A C 1
ATOM 836 O O . LEU A 1 104 ? 6.768 -5.378 6.529 1.00 95.38 104 LEU A O 1
ATOM 840 N N . LYS A 1 105 ? 6.495 -7.599 6.395 1.00 97.00 105 LYS A N 1
ATOM 841 C CA . LYS A 1 105 ? 7.897 -7.942 6.579 1.00 97.00 105 LYS A CA 1
ATOM 842 C C . LYS A 1 105 ? 8.562 -7.955 5.207 1.00 97.00 105 LYS A C 1
ATOM 844 O O . LYS A 1 105 ? 8.383 -8.909 4.453 1.00 97.00 105 LYS A O 1
ATOM 849 N N . LEU A 1 106 ? 9.312 -6.899 4.917 1.00 94.06 106 LEU A N 1
ATOM 850 C CA . LEU A 1 106 ? 9.983 -6.696 3.637 1.00 94.06 106 LEU A CA 1
ATOM 851 C C . LEU A 1 106 ? 11.463 -7.078 3.712 1.00 94.06 106 LEU A C 1
ATOM 853 O O . LEU A 1 106 ? 12.127 -6.868 4.731 1.00 94.06 106 LEU A O 1
ATOM 857 N N . THR A 1 107 ? 11.990 -7.610 2.616 1.00 94.50 107 THR A N 1
ATOM 858 C CA . THR A 1 107 ? 13.433 -7.659 2.360 1.00 94.50 107 THR A CA 1
ATOM 859 C C . THR A 1 107 ? 13.953 -6.260 1.996 1.00 94.50 107 THR A C 1
ATOM 861 O O . THR A 1 107 ? 13.162 -5.405 1.590 1.00 94.50 107 THR A O 1
ATOM 864 N N . PRO A 1 108 ? 15.270 -5.990 2.089 1.00 91.81 108 PRO A N 1
ATOM 865 C CA . PRO A 1 108 ? 15.824 -4.690 1.701 1.00 91.81 108 PRO A CA 1
ATOM 866 C C . PRO A 1 108 ? 15.453 -4.269 0.270 1.00 91.81 108 PRO A C 1
ATOM 868 O O . PRO A 1 108 ? 15.094 -3.121 0.046 1.00 91.81 108 PRO A O 1
ATOM 871 N N . ALA A 1 109 ? 15.448 -5.215 -0.675 1.00 88.62 109 ALA A N 1
ATOM 872 C CA . ALA A 1 109 ? 15.088 -4.950 -2.069 1.00 88.62 109 ALA A CA 1
ATOM 873 C C . ALA A 1 109 ? 13.602 -4.589 -2.253 1.00 88.62 109 ALA A C 1
ATOM 875 O O . ALA A 1 109 ? 13.258 -3.818 -3.146 1.00 88.62 109 ALA A O 1
ATOM 876 N N . GLU A 1 110 ? 12.716 -5.139 -1.420 1.00 89.25 110 GLU A N 1
ATOM 877 C CA . GLU A 1 110 ? 11.283 -4.826 -1.446 1.00 89.25 110 GLU A CA 1
ATOM 878 C C . GLU A 1 110 ? 10.979 -3.505 -0.730 1.00 89.25 110 GLU A C 1
ATOM 880 O O . GLU A 1 110 ? 10.105 -2.763 -1.171 1.00 89.25 110 GLU A O 1
ATOM 885 N N . ALA A 1 111 ? 11.714 -3.183 0.341 1.00 88.62 111 ALA A N 1
ATOM 886 C CA . ALA A 1 111 ? 11.543 -1.953 1.117 1.00 88.62 111 ALA A CA 1
ATOM 887 C C . ALA A 1 111 ? 11.811 -0.677 0.301 1.00 88.62 111 ALA A C 1
ATOM 889 O O . ALA A 1 111 ? 11.217 0.364 0.582 1.00 88.62 111 ALA A O 1
ATOM 890 N N . ASP A 1 112 ? 12.649 -0.769 -0.735 1.00 87.62 112 ASP A N 1
ATOM 891 C CA . ASP A 1 112 ? 12.895 0.328 -1.677 1.00 87.62 112 ASP A CA 1
ATOM 892 C C . ASP A 1 112 ? 11.729 0.544 -2.660 1.00 87.62 112 ASP A C 1
ATOM 894 O O . ASP A 1 112 ? 11.625 1.603 -3.281 1.00 87.62 112 ASP A O 1
ATOM 898 N N . ARG A 1 113 ? 10.844 -0.451 -2.818 1.00 84.94 113 ARG A N 1
ATOM 899 C CA . ARG A 1 113 ? 9.761 -0.451 -3.817 1.00 84.94 113 ARG A CA 1
ATOM 900 C C . ARG A 1 113 ? 8.381 -0.247 -3.205 1.00 84.94 113 ARG A C 1
ATOM 902 O O . ARG A 1 113 ? 7.540 0.405 -3.818 1.00 84.94 113 ARG A O 1
ATOM 909 N N . ILE A 1 114 ? 8.136 -0.808 -2.022 1.00 88.06 114 ILE A N 1
ATOM 910 C CA . ILE A 1 114 ? 6.848 -0.730 -1.328 1.00 88.06 114 ILE A CA 1
ATOM 911 C C . ILE A 1 114 ? 7.007 -0.300 0.129 1.00 88.06 114 ILE A C 1
ATOM 913 O O . ILE A 1 114 ? 7.979 -0.668 0.789 1.00 88.06 114 ILE A O 1
ATOM 917 N N . PRO A 1 115 ? 6.039 0.459 0.674 1.00 89.81 115 PRO A N 1
ATOM 918 C CA . PRO A 1 115 ? 6.068 0.825 2.079 1.00 89.81 115 PRO A CA 1
ATOM 919 C C . PRO A 1 115 ? 5.811 -0.401 2.962 1.00 89.81 115 PRO A C 1
ATOM 921 O O . PRO A 1 115 ? 4.958 -1.236 2.665 1.00 89.81 115 PRO A O 1
ATOM 924 N N . ALA A 1 116 ? 6.498 -0.467 4.106 1.00 92.62 116 ALA A N 1
ATOM 925 C CA . ALA A 1 116 ? 6.286 -1.530 5.088 1.00 92.62 116 ALA A CA 1
ATOM 926 C C . ALA A 1 116 ? 4.861 -1.521 5.664 1.00 92.62 116 ALA A C 1
ATOM 928 O O . ALA A 1 116 ? 4.342 -2.567 6.029 1.00 92.62 116 ALA A O 1
ATOM 929 N N . VAL A 1 117 ? 4.206 -0.359 5.744 1.00 95.00 117 VAL A N 1
ATOM 930 C CA . VAL A 1 117 ? 2.814 -0.240 6.196 1.00 95.00 117 VAL A CA 1
ATOM 931 C C . VAL A 1 117 ? 1.939 0.174 5.023 1.00 95.00 117 VAL A C 1
ATOM 933 O O . VAL A 1 117 ? 2.157 1.230 4.431 1.00 95.00 117 VAL A O 1
ATOM 936 N N . ILE A 1 118 ? 0.911 -0.621 4.746 1.00 93.25 118 ILE A N 1
ATOM 937 C CA . ILE A 1 118 ? -0.100 -0.336 3.726 1.00 93.25 118 ILE A CA 1
ATOM 938 C C . ILE A 1 118 ? -1.479 -0.203 4.371 1.00 93.25 118 ILE A C 1
ATOM 940 O O . ILE A 1 118 ? -1.856 -0.990 5.241 1.00 93.25 118 ILE A O 1
ATOM 944 N N . GLU A 1 119 ? -2.241 0.808 3.957 1.00 94.44 119 GLU A N 1
ATOM 945 C CA . GLU A 1 119 ? -3.667 0.882 4.271 1.00 94.44 119 GLU A CA 1
ATOM 946 C C . GLU A 1 119 ? -4.444 0.046 3.252 1.00 94.44 119 GLU A C 1
ATOM 948 O O . GLU A 1 119 ? -4.245 0.178 2.048 1.00 94.44 119 GLU A O 1
ATOM 953 N N . VAL A 1 120 ? -5.336 -0.813 3.736 1.00 94.00 120 VAL A N 1
ATOM 954 C CA . VAL A 1 120 ? -6.094 -1.762 2.915 1.00 94.00 120 VAL A CA 1
ATOM 955 C C . VAL A 1 120 ? -7.601 -1.617 3.139 1.00 94.00 120 VAL A C 1
ATOM 957 O O . VAL A 1 120 ? -8.069 -0.908 4.038 1.00 94.00 120 VAL A O 1
ATOM 960 N N . SER A 1 121 ? -8.392 -2.283 2.297 1.00 93.62 121 SER A N 1
ATOM 961 C CA . SER A 1 121 ? -9.833 -2.419 2.516 1.00 93.62 121 SER A CA 1
ATOM 962 C C . SER A 1 121 ? -10.122 -3.378 3.679 1.00 93.62 121 SER A C 1
ATOM 964 O O . SER A 1 121 ? -9.279 -4.185 4.081 1.00 93.62 121 SER A O 1
ATOM 966 N N . SER A 1 122 ? -11.335 -3.317 4.234 1.00 94.75 122 SER A N 1
ATOM 967 C CA . SER A 1 122 ? -11.739 -4.208 5.329 1.00 94.75 122 SER A CA 1
ATOM 968 C C . SER A 1 122 ? -11.726 -5.685 4.926 1.00 94.75 122 SER A C 1
ATOM 970 O O . SER A 1 122 ? -11.407 -6.529 5.758 1.00 94.75 122 SER A O 1
ATOM 972 N N . GLY A 1 123 ? -12.046 -6.000 3.663 1.00 93.94 123 GLY A N 1
ATOM 973 C CA . GLY A 1 123 ? -12.020 -7.370 3.141 1.00 93.94 123 GLY A CA 1
ATOM 974 C C . GLY A 1 123 ? -10.604 -7.944 3.109 1.00 93.94 123 GLY A C 1
ATOM 975 O O . GLY A 1 123 ? -10.357 -9.012 3.666 1.00 93.94 123 GLY A O 1
ATOM 976 N N . ILE A 1 124 ? -9.649 -7.182 2.566 1.00 93.94 124 ILE A N 1
ATOM 977 C CA . ILE A 1 124 ? -8.230 -7.567 2.550 1.00 93.94 124 ILE A CA 1
ATOM 978 C C . ILE A 1 124 ? -7.701 -7.711 3.982 1.00 93.94 124 ILE A C 1
ATOM 980 O O . ILE A 1 124 ? -7.024 -8.684 4.300 1.00 93.94 124 ILE A O 1
ATOM 984 N N . TYR A 1 125 ? -8.052 -6.784 4.877 1.00 95.50 125 TYR A N 1
ATOM 985 C CA . TYR A 1 125 ? -7.648 -6.853 6.283 1.00 95.50 125 TYR A CA 1
ATOM 986 C C . TYR A 1 125 ? -8.173 -8.101 7.005 1.00 95.50 125 TYR A C 1
ATOM 988 O O . TYR A 1 125 ? -7.473 -8.683 7.841 1.00 95.50 125 TYR A O 1
ATOM 996 N N . ALA A 1 126 ? -9.414 -8.499 6.713 1.00 95.44 126 ALA A N 1
ATOM 997 C CA . ALA A 1 126 ? -10.014 -9.700 7.278 1.00 95.44 126 ALA A CA 1
ATOM 998 C C . ALA A 1 126 ? -9.272 -10.961 6.809 1.00 95.44 126 ALA A C 1
ATOM 1000 O O . ALA A 1 126 ? -8.968 -11.812 7.643 1.00 95.44 126 ALA A O 1
ATOM 1001 N N . GLY A 1 127 ? -8.912 -11.031 5.522 1.00 94.44 127 GLY A N 1
ATOM 1002 C CA . GLY A 1 127 ? -8.156 -12.149 4.948 1.00 94.44 127 GLY A CA 1
ATOM 1003 C C . GLY A 1 127 ? -6.665 -12.172 5.304 1.00 94.44 127 GLY A C 1
ATOM 1004 O O . GLY A 1 127 ? -6.055 -13.234 5.312 1.00 94.44 127 GLY A O 1
ATOM 1005 N N . ALA A 1 128 ? -6.059 -11.031 5.639 1.00 95.19 128 ALA A N 1
ATOM 1006 C CA . ALA A 1 128 ? -4.644 -10.967 5.998 1.00 95.19 128 ALA A CA 1
ATOM 1007 C C . ALA A 1 128 ? -4.388 -11.619 7.372 1.00 95.19 128 ALA A C 1
ATOM 1009 O O . ALA A 1 128 ? -4.686 -11.037 8.421 1.00 95.19 128 ALA A O 1
ATOM 1010 N N . ALA A 1 129 ? -3.822 -12.825 7.391 1.00 95.12 129 ALA A N 1
ATOM 1011 C CA . ALA A 1 129 ? -3.395 -13.497 8.618 1.00 95.12 129 ALA A CA 1
ATOM 1012 C C . ALA A 1 129 ? -1.979 -13.056 9.020 1.00 95.12 129 ALA A C 1
ATOM 1014 O O . ALA A 1 129 ? -1.090 -12.972 8.177 1.00 95.12 129 ALA A O 1
ATOM 1015 N N . LYS A 1 130 ? -1.740 -12.803 10.314 1.00 95.81 130 LYS A N 1
ATOM 1016 C CA . LYS A 1 130 ? -0.390 -12.521 10.833 1.00 95.81 130 LYS A CA 1
ATOM 1017 C C . LYS A 1 130 ? 0.507 -13.741 10.614 1.00 95.81 130 LYS A C 1
ATOM 1019 O O . LYS A 1 130 ? 0.121 -14.849 10.964 1.00 95.81 130 LYS A O 1
ATOM 1024 N N . GLY A 1 131 ? 1.683 -13.537 10.030 1.00 95.50 131 GLY A N 1
ATOM 1025 C CA . GLY A 1 131 ? 2.580 -14.602 9.573 1.00 95.50 131 GLY A CA 1
ATOM 1026 C C . GLY A 1 131 ? 2.199 -15.218 8.221 1.00 95.50 131 GLY A C 1
ATOM 1027 O O . GLY A 1 131 ? 3.030 -15.903 7.631 1.00 95.50 131 GLY A O 1
ATOM 1028 N N . GLY A 1 132 ? 0.992 -14.946 7.709 1.00 95.19 132 GLY A N 1
ATOM 1029 C CA . GLY A 1 132 ? 0.579 -15.313 6.355 1.00 95.19 132 GLY A CA 1
ATOM 1030 C C . GLY A 1 132 ? 1.291 -14.472 5.298 1.00 95.19 132 GLY A C 1
ATOM 1031 O O . GLY A 1 132 ? 2.016 -13.529 5.620 1.00 95.19 132 GLY A O 1
ATOM 1032 N N . ARG A 1 133 ? 1.091 -14.803 4.023 1.00 95.75 133 ARG A N 1
ATOM 1033 C CA . ARG A 1 133 ? 1.631 -14.024 2.901 1.00 95.75 133 ARG A CA 1
ATOM 1034 C C . ARG A 1 133 ? 0.555 -13.126 2.313 1.00 95.75 133 ARG A C 1
ATOM 1036 O O . ARG A 1 133 ? -0.632 -13.425 2.389 1.00 95.75 133 ARG A O 1
ATOM 1043 N N . MET A 1 134 ? 0.971 -12.011 1.733 1.00 95.19 134 MET A N 1
ATOM 1044 C CA . MET A 1 134 ? 0.117 -11.179 0.891 1.00 95.19 134 MET A CA 1
ATOM 1045 C C . MET A 1 134 ? 0.688 -11.143 -0.510 1.00 95.19 134 MET A C 1
ATOM 1047 O O . MET A 1 134 ? 1.892 -11.006 -0.663 1.00 95.19 134 MET A O 1
ATOM 1051 N N . SER A 1 135 ? -0.173 -11.233 -1.517 1.00 96.12 135 SER A N 1
ATOM 1052 C CA . SER A 1 135 ? 0.209 -11.012 -2.906 1.00 96.12 135 SER A CA 1
ATOM 1053 C C . SER A 1 135 ? 0.101 -9.522 -3.205 1.00 96.12 135 SER A C 1
ATOM 1055 O O . SER A 1 135 ? -0.995 -8.961 -3.172 1.00 96.12 135 SER A O 1
ATOM 1057 N N . VAL A 1 136 ? 1.234 -8.885 -3.485 1.00 94.44 136 VAL A N 1
ATOM 1058 C CA . VAL A 1 136 ? 1.312 -7.481 -3.899 1.00 94.44 136 VAL A CA 1
ATOM 1059 C C . VAL A 1 136 ? 1.761 -7.452 -5.350 1.00 94.44 136 VAL A C 1
ATOM 1061 O O . VAL A 1 136 ? 2.895 -7.806 -5.661 1.00 94.44 136 VAL A O 1
ATOM 1064 N N . THR A 1 137 ? 0.863 -7.044 -6.239 1.00 93.06 137 THR A N 1
ATOM 1065 C CA . THR A 1 137 ? 1.157 -6.906 -7.664 1.00 93.06 137 THR A CA 1
ATOM 1066 C C . THR A 1 137 ? 1.685 -5.504 -7.909 1.00 93.06 137 THR A C 1
ATOM 1068 O O . THR A 1 1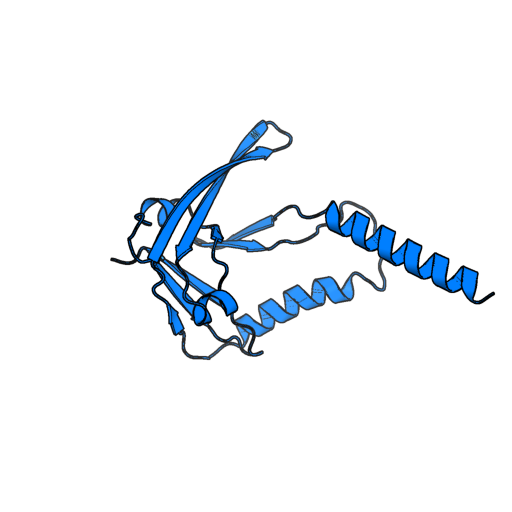37 ? 0.983 -4.518 -7.679 1.00 93.06 137 THR A O 1
ATOM 1071 N N . LEU A 1 138 ? 2.932 -5.414 -8.349 1.00 92.12 138 LEU A N 1
ATOM 1072 C CA . LEU A 1 138 ? 3.588 -4.182 -8.744 1.00 92.12 138 LEU A CA 1
ATOM 1073 C C . LEU A 1 138 ? 3.661 -4.093 -10.251 1.00 92.12 138 LEU A C 1
ATOM 1075 O O . LEU A 1 138 ? 3.880 -5.088 -10.941 1.00 92.12 138 LEU A O 1
ATOM 1079 N N . ARG A 1 139 ? 3.589 -2.869 -10.752 1.00 90.06 139 ARG A N 1
ATOM 1080 C CA . ARG A 1 139 ? 4.046 -2.579 -12.098 1.00 90.06 139 ARG A CA 1
ATOM 1081 C C . ARG A 1 139 ? 5.157 -1.541 -12.086 1.00 90.06 139 ARG A C 1
ATOM 1083 O O . ARG A 1 139 ? 5.070 -0.591 -11.311 1.00 90.06 139 ARG A O 1
ATOM 1090 N N . PRO A 1 140 ? 6.179 -1.695 -12.942 1.00 89.94 140 PRO A N 1
ATOM 1091 C CA . PRO A 1 140 ? 7.256 -0.723 -13.114 1.00 89.94 140 PRO A CA 1
ATOM 1092 C C . PRO A 1 140 ? 6.821 0.712 -13.447 1.00 89.94 140 PRO A C 1
ATOM 1094 O O . PRO A 1 140 ? 7.568 1.639 -13.134 1.00 89.94 140 PRO A O 1
ATOM 1097 N N . GLY A 1 141 ? 5.657 0.914 -14.075 1.00 87.94 141 GLY A N 1
ATOM 1098 C CA . GLY A 1 141 ? 5.240 2.217 -14.595 1.00 87.94 141 GLY A CA 1
ATOM 1099 C C . GLY A 1 141 ? 5.933 2.583 -15.912 1.00 87.94 141 GLY A C 1
ATOM 1100 O O . GLY A 1 141 ? 7.108 2.283 -16.128 1.00 87.94 141 GLY A O 1
ATOM 1101 N N . ALA A 1 142 ? 5.230 3.292 -16.801 1.00 86.06 142 ALA A N 1
ATOM 1102 C CA . ALA A 1 142 ? 5.791 3.740 -18.084 1.00 86.06 142 ALA A CA 1
ATOM 1103 C C . ALA A 1 142 ? 6.985 4.707 -17.940 1.00 86.06 142 ALA A C 1
ATOM 1105 O O . ALA A 1 142 ? 7.818 4.814 -18.837 1.00 86.06 142 ALA A O 1
ATOM 1106 N N . LEU A 1 143 ? 7.064 5.417 -16.814 1.00 86.50 143 LEU A N 1
ATOM 1107 C CA . LEU A 1 143 ? 8.117 6.376 -16.478 1.00 86.50 143 LEU A CA 1
ATOM 1108 C C . LEU A 1 143 ? 9.171 5.779 -15.529 1.00 86.50 143 LEU A C 1
ATOM 1110 O O . LEU A 1 143 ? 9.984 6.523 -14.982 1.00 86.50 143 LEU A O 1
ATOM 1114 N N . GLY A 1 144 ? 9.146 4.460 -15.298 1.00 84.06 144 GLY A N 1
ATOM 1115 C CA . GLY A 1 144 ? 10.037 3.778 -14.353 1.00 84.06 144 GLY A CA 1
ATOM 1116 C C . GLY A 1 144 ? 9.738 4.086 -12.882 1.00 84.06 144 GLY A C 1
ATOM 1117 O O . GLY A 1 144 ? 10.595 3.878 -12.025 1.00 84.06 144 GLY A O 1
ATOM 1118 N N . ILE A 1 145 ? 8.547 4.618 -12.592 1.00 83.81 145 ILE A N 1
ATOM 1119 C CA . ILE A 1 145 ? 8.060 4.850 -11.233 1.00 83.81 145 ILE A CA 1
ATOM 1120 C C . ILE A 1 145 ? 7.103 3.705 -10.898 1.00 83.81 145 ILE A C 1
ATOM 1122 O O . ILE A 1 145 ? 5.984 3.695 -11.429 1.00 83.81 145 ILE A O 1
ATOM 1126 N N . PRO A 1 146 ? 7.508 2.754 -10.037 1.00 86.75 146 PRO A N 1
ATOM 1127 C CA . PRO A 1 146 ? 6.676 1.609 -9.744 1.00 86.75 146 PRO A CA 1
ATOM 1128 C C . PRO A 1 146 ? 5.413 2.026 -8.998 1.00 86.75 146 PRO A C 1
ATOM 1130 O O . PRO A 1 146 ? 5.422 2.942 -8.171 1.00 86.75 146 PRO A O 1
ATOM 1133 N N . TRP A 1 147 ? 4.321 1.328 -9.279 1.00 86.25 147 TRP A N 1
ATOM 1134 C CA . TRP A 1 147 ? 3.048 1.518 -8.602 1.00 86.25 147 TRP A CA 1
ATOM 1135 C C . TRP A 1 147 ? 2.440 0.167 -8.235 1.00 86.25 147 TRP A C 1
ATOM 1137 O O . TRP A 1 147 ? 2.650 -0.845 -8.905 1.00 86.25 147 TRP A O 1
ATOM 1147 N N . VAL A 1 148 ? 1.717 0.146 -7.119 1.00 90.12 148 VAL A N 1
ATOM 1148 C CA . VAL A 1 148 ? 0.983 -1.039 -6.673 1.00 90.12 148 VAL A CA 1
ATOM 1149 C C . VAL A 1 148 ? -0.287 -1.122 -7.491 1.00 90.12 148 VAL A C 1
ATOM 1151 O O . VAL A 1 148 ? -1.069 -0.190 -7.417 1.00 90.12 148 VAL A O 1
ATOM 1154 N N . GLU A 1 149 ? -0.488 -2.196 -8.247 1.00 89.75 149 GLU A N 1
ATOM 1155 C CA . GLU A 1 149 ? -1.703 -2.438 -9.032 1.00 89.75 149 GLU A CA 1
ATOM 1156 C C . GLU A 1 149 ? -2.788 -3.098 -8.182 1.00 89.75 149 GLU A C 1
ATOM 1158 O O . GLU A 1 149 ? -3.946 -2.684 -8.215 1.00 89.75 149 GLU A O 1
ATOM 1163 N N . ASP A 1 150 ? -2.409 -4.116 -7.408 1.00 91.81 150 ASP A N 1
ATOM 1164 C CA . ASP A 1 150 ? -3.357 -4.917 -6.642 1.00 91.81 150 ASP A CA 1
ATOM 1165 C C . ASP A 1 150 ? -2.724 -5.504 -5.378 1.00 91.81 150 ASP A C 1
ATOM 1167 O O . ASP A 1 150 ? -1.528 -5.800 -5.330 1.00 91.81 150 ASP A O 1
ATOM 1171 N N . ILE A 1 151 ? -3.547 -5.688 -4.349 1.00 92.88 151 ILE A N 1
ATOM 1172 C CA . ILE A 1 151 ? -3.162 -6.252 -3.060 1.00 92.88 151 ILE A CA 1
ATOM 1173 C C . ILE A 1 151 ? -4.208 -7.291 -2.669 1.00 92.88 151 ILE A C 1
ATOM 1175 O O . ILE A 1 151 ? -5.374 -6.960 -2.449 1.00 92.88 151 ILE A O 1
ATOM 1179 N N . ARG A 1 152 ? -3.784 -8.545 -2.502 1.00 94.44 152 ARG A N 1
ATOM 1180 C CA . ARG A 1 152 ? -4.661 -9.645 -2.084 1.00 94.44 152 ARG A CA 1
ATOM 1181 C C . ARG A 1 152 ? -4.059 -10.435 -0.924 1.00 94.44 152 ARG A C 1
ATOM 1183 O O . ARG A 1 152 ? -2.834 -10.544 -0.830 1.00 94.44 152 ARG A O 1
ATOM 1190 N N . PRO A 1 153 ? -4.887 -11.005 -0.034 1.00 91.94 153 PRO A N 1
ATOM 1191 C CA . PRO A 1 153 ? -4.426 -12.052 0.871 1.00 91.94 153 PRO A CA 1
ATOM 1192 C C . PRO A 1 153 ? -3.832 -13.206 0.052 1.00 91.94 153 PRO A C 1
ATOM 1194 O O . PRO A 1 153 ? -4.406 -13.585 -0.967 1.00 91.94 153 PRO A O 1
ATOM 1197 N N . GLY A 1 154 ? -2.669 -13.710 0.458 1.00 82.88 154 GLY A N 1
ATOM 1198 C CA . GLY A 1 154 ? -2.127 -14.956 -0.074 1.00 82.88 154 GLY A CA 1
ATOM 1199 C C . GLY A 1 154 ? -2.850 -16.147 0.548 1.00 82.88 154 GLY A C 1
ATOM 1200 O O . GLY A 1 154 ? -3.335 -16.043 1.677 1.00 82.88 154 GLY A O 1
ATOM 1201 N N . GLU A 1 155 ? -2.934 -17.239 -0.209 1.00 67.69 155 GLU A N 1
ATOM 1202 C CA . GLU A 1 155 ? -3.386 -18.543 0.295 1.00 67.69 155 GLU A CA 1
ATOM 1203 C C . GLU A 1 155 ? -2.458 -19.093 1.390 1.00 67.69 155 GLU A C 1
ATOM 1205 O O . GLU A 1 155 ? -1.226 -18.842 1.326 1.00 67.69 155 GLU A O 1
#

Radius of gyration: 19.62 Å; chains: 1; bounding box: 42×63×36 Å